Protein AF-A0A2N3WUP2-F1 (afdb_monomer_lite)

pLDDT: mean 81.57, std 16.86, range [38.53, 95.94]

Sequence (162 aa):
MLSSTFTLPSAGPVIHMHEIPPTAAMRRWTVSVDGGLALFRCAPWLEDHTADRVLPRLWPGRGFGVSDTDAPGLAAAVAETMKAPAYWTASHRVGRRWQDQPWAPPRLDPDDRFLYLAGPCGKPDDTAGYRPAYHLPIALPDLRGLPIRLTAHLRAATPDRV

Structure (mmCIF, N/CA/C/O backbone):
data_AF-A0A2N3WUP2-F1
#
_entry.id   AF-A0A2N3WUP2-F1
#
loop_
_atom_site.group_PDB
_atom_site.id
_atom_site.type_symbol
_atom_site.label_atom_id
_atom_site.label_alt_id
_atom_site.label_comp_id
_atom_site.label_asym_id
_atom_site.label_entity_id
_atom_site.label_seq_id
_atom_site.pdbx_PDB_ins_code
_atom_site.Cartn_x
_atom_site.Cartn_y
_atom_site.Cartn_z
_atom_site.occupancy
_atom_site.B_iso_or_equiv
_atom_site.auth_seq_id
_atom_site.auth_comp_id
_atom_site.auth_asym_id
_atom_site.auth_atom_id
_atom_site.pdbx_PDB_model_num
ATOM 1 N N . MET A 1 1 ? -48.353 34.698 18.331 1.00 43.09 1 MET A N 1
ATOM 2 C CA . MET A 1 1 ? -47.444 33.644 18.828 1.00 43.09 1 MET A CA 1
ATOM 3 C C . MET A 1 1 ? -47.674 32.395 17.992 1.00 43.09 1 MET A C 1
ATOM 5 O O . MET A 1 1 ? -48.705 31.764 18.161 1.00 43.09 1 MET A O 1
ATOM 9 N N . LEU A 1 2 ? -46.779 32.084 17.054 1.00 38.91 2 LEU A N 1
ATOM 10 C CA . LEU A 1 2 ? -46.777 30.814 16.321 1.00 38.91 2 LEU A CA 1
ATOM 11 C C . LEU A 1 2 ? -45.332 30.310 16.303 1.00 38.91 2 LEU A C 1
ATOM 13 O O . LEU A 1 2 ? -44.503 30.810 15.549 1.00 38.91 2 LEU A O 1
ATOM 17 N N . SER A 1 3 ? -45.034 29.369 17.198 1.00 41.56 3 SER A N 1
ATOM 18 C CA . SER A 1 3 ? -43.786 28.608 17.193 1.00 41.56 3 SER A CA 1
ATOM 19 C C . SER A 1 3 ? -43.843 27.609 16.044 1.00 41.56 3 SER A C 1
ATOM 21 O O . SER A 1 3 ? -44.686 26.717 16.054 1.00 41.56 3 SER A O 1
ATOM 23 N N . SER A 1 4 ? -42.958 27.751 15.060 1.00 43.44 4 SER A N 1
ATOM 24 C CA . SER A 1 4 ? -42.679 26.684 14.097 1.00 43.44 4 SER A CA 1
ATOM 25 C C . SER A 1 4 ? -41.344 26.050 14.453 1.00 43.44 4 SER A C 1
ATOM 27 O O . SER A 1 4 ? -40.297 26.694 14.423 1.00 43.44 4 SER A O 1
ATOM 29 N N . THR A 1 5 ? -41.422 24.787 14.852 1.00 50.81 5 THR A N 1
ATOM 30 C CA . THR A 1 5 ? -40.306 23.905 15.177 1.00 50.81 5 THR A CA 1
ATOM 31 C C . THR A 1 5 ? -39.442 23.700 13.934 1.00 50.81 5 THR A C 1
ATOM 33 O O . THR A 1 5 ? -39.898 23.143 12.938 1.00 50.81 5 THR A O 1
ATOM 36 N N . PHE A 1 6 ? -38.195 24.164 13.984 1.00 38.53 6 PHE A N 1
ATOM 37 C CA . PHE A 1 6 ? -37.204 23.937 12.937 1.00 38.53 6 PHE A CA 1
ATOM 38 C C . PHE A 1 6 ? -36.623 22.528 13.105 1.00 38.53 6 PHE A C 1
ATOM 40 O O . PHE A 1 6 ? -35.832 22.272 14.013 1.00 38.53 6 PHE A O 1
ATOM 47 N N . THR A 1 7 ? -37.045 21.590 12.259 1.00 47.28 7 THR A N 1
ATOM 48 C CA . THR A 1 7 ? -36.412 20.272 12.155 1.00 47.28 7 THR A CA 1
ATOM 49 C C . THR A 1 7 ? -35.035 20.447 11.518 1.00 47.28 7 THR A C 1
ATOM 51 O O . THR A 1 7 ? -34.929 20.762 10.334 1.00 47.28 7 THR A O 1
ATOM 54 N N . LEU A 1 8 ? -33.975 20.252 12.305 1.00 49.09 8 LEU A N 1
ATOM 55 C CA . LEU A 1 8 ? -32.607 20.177 11.793 1.00 49.09 8 LEU A CA 1
ATOM 56 C C . LEU A 1 8 ? -32.490 18.983 10.829 1.00 49.09 8 LEU A C 1
ATOM 58 O O . LEU A 1 8 ? -32.884 17.874 11.205 1.0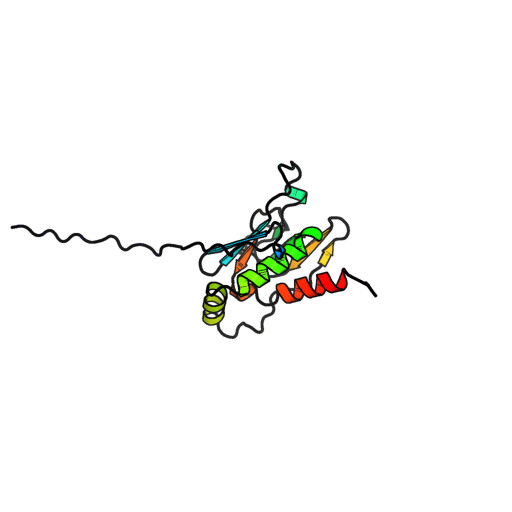0 49.09 8 LEU A O 1
ATOM 62 N N . PRO A 1 9 ? -31.933 19.156 9.617 1.00 44.91 9 PRO A N 1
ATOM 63 C CA . PRO A 1 9 ? -31.561 18.015 8.799 1.00 44.91 9 PRO A CA 1
ATOM 64 C C . PRO A 1 9 ? -30.489 17.219 9.548 1.00 44.91 9 PRO A C 1
ATOM 66 O O . PRO A 1 9 ? -29.490 17.774 10.009 1.00 44.91 9 PRO A O 1
ATOM 69 N N . SER A 1 10 ? -30.725 15.915 9.693 1.00 45.34 10 SER A N 1
ATOM 70 C CA . SER A 1 10 ? -29.737 14.957 10.181 1.00 45.34 10 SER A CA 1
ATOM 71 C C . SER A 1 10 ? -28.455 15.147 9.372 1.00 45.34 10 SER A C 1
ATOM 73 O O . SER A 1 10 ? -28.438 14.907 8.164 1.00 45.34 10 SER A O 1
ATOM 75 N N . ALA A 1 11 ? -27.404 15.644 10.026 1.00 48.56 11 ALA A N 1
ATOM 76 C CA . ALA A 1 11 ? -26.074 15.653 9.454 1.00 48.56 11 ALA A CA 1
ATOM 77 C C . ALA A 1 11 ? -25.732 14.196 9.131 1.00 48.56 11 ALA A C 1
ATOM 79 O O . ALA A 1 11 ? -25.550 13.379 10.036 1.00 48.56 11 ALA A O 1
ATOM 80 N N . GLY A 1 12 ? -25.701 13.862 7.838 1.00 41.44 12 GLY A N 1
ATOM 81 C CA . GLY A 1 12 ? -25.093 12.618 7.385 1.00 41.44 12 GLY A CA 1
ATOM 82 C C . GLY A 1 12 ? -23.686 12.510 7.983 1.00 41.44 12 GLY A C 1
ATOM 83 O O . GLY A 1 12 ? -23.082 13.541 8.297 1.00 41.44 12 GLY A O 1
ATOM 84 N N . PRO A 1 13 ? -23.164 11.293 8.201 1.00 46.78 13 PRO A N 1
ATOM 85 C CA . PRO A 1 13 ? -21.852 11.129 8.805 1.00 46.78 13 PRO A CA 1
ATOM 86 C C . PRO A 1 13 ? -20.844 11.942 7.996 1.00 46.78 13 PRO A C 1
ATOM 88 O O . PRO A 1 13 ? -20.669 11.711 6.800 1.00 46.78 13 PRO A O 1
ATOM 91 N N . VAL A 1 14 ? -20.223 12.930 8.643 1.00 47.69 14 VAL A N 1
ATOM 92 C CA . VAL A 1 14 ? -19.107 13.664 8.060 1.00 47.69 14 VAL A CA 1
ATOM 93 C C . 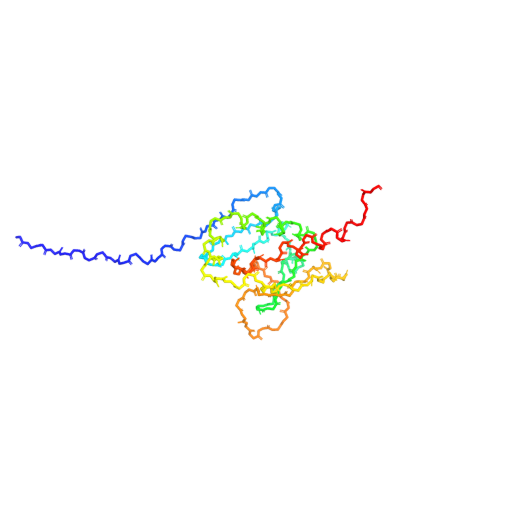VAL A 1 14 ? -18.019 12.622 7.855 1.00 47.69 14 VAL A C 1
ATOM 95 O O . VAL A 1 14 ? -17.426 12.125 8.815 1.00 47.69 14 VAL A O 1
ATOM 98 N N . ILE A 1 15 ? -17.829 12.211 6.605 1.00 52.19 15 ILE A N 1
ATOM 99 C CA . ILE A 1 15 ? -16.754 11.309 6.224 1.00 52.19 15 ILE A CA 1
ATOM 100 C C . ILE A 1 15 ? -15.469 12.121 6.366 1.00 52.19 15 ILE A C 1
ATOM 102 O O . ILE A 1 15 ? -15.055 12.842 5.462 1.00 52.19 15 ILE A O 1
ATOM 106 N N . HIS A 1 16 ? -14.880 12.086 7.559 1.00 64.56 16 HIS A N 1
ATOM 107 C CA . HIS A 1 16 ? -13.587 12.697 7.806 1.00 64.56 16 HIS A CA 1
ATOM 108 C C . HIS A 1 16 ? -12.525 11.813 7.160 1.00 64.56 16 HIS A C 1
ATOM 110 O O . HIS A 1 16 ? -11.995 10.899 7.790 1.00 64.56 16 HIS A O 1
ATOM 116 N N . MET A 1 17 ? -12.236 12.087 5.888 1.00 80.56 17 MET A N 1
ATOM 117 C CA . MET A 1 17 ? -11.013 11.614 5.261 1.00 80.56 17 MET A CA 1
ATOM 118 C C . MET A 1 17 ? -9.838 12.138 6.093 1.00 80.56 17 MET A C 1
ATOM 120 O O . MET A 1 17 ? -9.654 13.346 6.241 1.00 80.56 17 MET A O 1
ATOM 124 N N . HIS A 1 18 ? -9.086 11.222 6.692 1.00 87.50 18 HIS A N 1
ATOM 125 C CA . HIS A 1 18 ? -7.966 11.533 7.564 1.00 87.50 18 HIS A CA 1
ATOM 126 C C . HIS A 1 18 ? -6.659 11.281 6.823 1.00 87.50 18 HIS A C 1
ATOM 128 O O . HIS A 1 18 ? -6.379 10.155 6.419 1.00 87.50 18 HIS A O 1
ATOM 134 N N . GLU A 1 19 ? -5.846 12.314 6.650 1.00 92.94 19 GLU A N 1
ATOM 135 C CA . GLU A 1 19 ? -4.517 12.155 6.067 1.00 92.94 19 GLU A CA 1
ATOM 136 C C . GLU A 1 19 ? -3.518 11.674 7.121 1.00 92.94 19 GLU A C 1
ATOM 138 O O . GLU A 1 19 ? -3.442 12.220 8.224 1.00 92.94 19 GLU A O 1
ATOM 143 N N . ILE A 1 20 ? -2.730 10.658 6.768 1.00 93.81 20 ILE A N 1
ATOM 144 C CA . ILE A 1 20 ? -1.576 10.249 7.567 1.00 93.81 20 ILE A CA 1
ATOM 145 C C . ILE A 1 20 ? -0.466 11.279 7.333 1.00 93.81 20 ILE A C 1
ATOM 147 O O . ILE A 1 20 ? -0.090 11.494 6.176 1.00 93.81 20 ILE A O 1
ATOM 151 N N . PRO A 1 21 ? 0.089 11.898 8.393 1.00 93.25 21 PRO A N 1
ATOM 152 C CA . PRO A 1 21 ? 1.163 12.872 8.248 1.00 93.25 21 PRO A CA 1
ATOM 153 C C . PRO A 1 21 ? 2.345 12.289 7.457 1.00 93.25 21 PRO A C 1
ATOM 155 O O . PRO A 1 21 ? 2.836 11.211 7.809 1.00 93.25 21 PRO A O 1
ATOM 158 N N . PRO A 1 22 ? 2.820 12.971 6.399 1.00 91.31 22 PRO A N 1
ATOM 159 C CA . PRO A 1 22 ? 3.923 12.468 5.598 1.00 91.31 22 PRO A CA 1
ATOM 160 C C . PRO A 1 22 ? 5.215 12.456 6.417 1.00 91.31 22 PRO A C 1
ATOM 162 O O . PRO A 1 22 ? 5.538 13.405 7.131 1.00 91.31 22 PRO A O 1
ATOM 165 N N . THR A 1 23 ? 5.994 11.389 6.268 1.00 93.75 23 THR A N 1
ATOM 166 C CA . THR A 1 23 ? 7.347 11.283 6.823 1.00 93.75 23 THR A CA 1
ATOM 167 C C . THR A 1 23 ? 8.364 11.166 5.696 1.00 93.75 23 THR A C 1
ATOM 169 O O . THR A 1 23 ? 8.051 10.681 4.609 1.00 93.75 23 THR A O 1
ATOM 172 N N . ALA A 1 24 ? 9.618 11.547 5.954 1.00 91.69 24 ALA A N 1
ATOM 173 C CA . ALA A 1 24 ? 10.689 11.418 4.962 1.00 91.69 24 ALA A CA 1
ATOM 174 C C . ALA A 1 24 ? 10.853 9.969 4.450 1.00 91.69 24 ALA A C 1
ATOM 176 O O . ALA A 1 24 ? 11.176 9.750 3.283 1.00 91.69 24 ALA A O 1
ATOM 177 N N . ALA A 1 25 ? 10.573 8.973 5.299 1.00 93.38 25 ALA A N 1
ATOM 178 C CA . ALA A 1 25 ? 10.647 7.559 4.940 1.00 93.38 25 ALA A CA 1
ATOM 179 C C . ALA A 1 25 ? 9.573 7.135 3.921 1.00 93.38 25 ALA A C 1
ATOM 181 O O . ALA A 1 25 ? 9.825 6.237 3.121 1.00 93.38 25 ALA A O 1
ATOM 182 N N . MET A 1 26 ? 8.410 7.798 3.907 1.00 92.75 26 MET A N 1
ATOM 183 C CA . MET A 1 26 ? 7.325 7.538 2.949 1.00 92.75 26 MET A CA 1
ATOM 184 C C . MET A 1 26 ? 7.675 7.996 1.529 1.00 92.75 26 MET A C 1
ATOM 186 O O . MET A 1 26 ? 7.069 7.534 0.561 1.00 92.75 26 MET A O 1
ATOM 190 N N . ARG A 1 27 ? 8.696 8.850 1.377 1.00 91.25 27 ARG A N 1
ATOM 191 C CA . ARG A 1 27 ? 9.151 9.386 0.088 1.00 91.25 27 ARG A CA 1
ATOM 192 C C . ARG A 1 27 ? 7.994 10.057 -0.665 1.00 91.25 27 ARG A C 1
ATOM 194 O O . ARG A 1 27 ? 7.516 11.104 -0.252 1.00 91.25 27 ARG A O 1
ATOM 201 N N . ARG A 1 28 ? 7.556 9.449 -1.769 1.00 88.94 28 ARG A N 1
ATOM 202 C CA . ARG A 1 28 ? 6.499 9.930 -2.674 1.00 88.94 28 ARG A CA 1
ATOM 203 C C . ARG A 1 28 ? 5.109 9.423 -2.313 1.00 88.94 28 ARG A C 1
ATOM 205 O O . ARG A 1 28 ? 4.145 9.761 -3.001 1.00 88.94 28 ARG A O 1
ATOM 212 N N . TRP A 1 29 ? 5.016 8.579 -1.292 1.00 93.25 29 TRP A N 1
ATOM 213 C CA . TRP A 1 29 ? 3.754 8.016 -0.860 1.00 93.25 29 TRP A CA 1
ATOM 214 C C . TRP A 1 29 ? 3.042 8.962 0.092 1.00 93.25 29 TRP A C 1
ATOM 216 O O . TRP A 1 29 ? 3.609 9.416 1.084 1.00 93.25 29 TRP A O 1
ATOM 226 N N . THR A 1 30 ? 1.770 9.196 -0.187 1.00 94.00 30 THR A N 1
ATOM 227 C CA . THR A 1 30 ? 0.827 9.785 0.757 1.00 94.00 30 THR A CA 1
ATOM 228 C C . THR A 1 30 ? -0.292 8.792 1.027 1.00 94.00 30 THR A C 1
ATOM 230 O O . THR A 1 30 ? -0.556 7.893 0.221 1.00 94.00 30 THR A O 1
ATOM 233 N N . VAL A 1 31 ? -0.921 8.916 2.194 1.00 95.56 31 VAL A N 1
ATOM 234 C CA . VAL A 1 31 ? -2.023 8.040 2.588 1.00 95.56 31 VAL A CA 1
ATOM 235 C C . VAL A 1 31 ? -3.160 8.884 3.116 1.00 95.56 31 VAL A C 1
ATOM 237 O O . VAL A 1 31 ? -2.971 9.681 4.035 1.00 95.56 31 VAL A O 1
ATOM 240 N N . SER A 1 32 ? -4.343 8.665 2.562 1.00 94.88 32 SER A N 1
ATOM 241 C CA . SER A 1 32 ? -5.589 9.101 3.172 1.00 94.88 32 SER A CA 1
ATOM 242 C C . SER A 1 32 ? -6.369 7.888 3.659 1.00 94.88 32 SER A C 1
ATOM 244 O O . SER A 1 32 ? -6.345 6.814 3.058 1.00 94.88 32 SER A O 1
ATOM 246 N N . VAL A 1 33 ? -7.031 8.040 4.795 1.00 93.69 33 VAL A N 1
ATOM 247 C CA . VAL A 1 33 ? -7.875 7.022 5.403 1.00 93.69 33 VAL A CA 1
ATOM 248 C C . VAL A 1 33 ? -9.309 7.507 5.326 1.00 93.69 33 VAL A C 1
ATOM 250 O O . VAL A 1 33 ? -9.648 8.552 5.878 1.00 93.69 33 VAL A O 1
ATOM 253 N N . ASP A 1 34 ? -10.144 6.730 4.652 1.00 90.25 34 ASP A N 1
ATOM 254 C CA . ASP A 1 34 ? -11.580 6.941 4.565 1.00 90.25 34 ASP A CA 1
ATOM 255 C C . ASP A 1 34 ? -12.295 5.763 5.236 1.00 90.25 34 ASP A C 1
ATOM 257 O O . ASP A 1 34 ? -12.313 4.632 4.738 1.00 90.25 34 ASP A O 1
ATOM 261 N N . GLY A 1 35 ? -12.837 6.016 6.429 1.00 87.06 35 GLY A N 1
ATOM 262 C CA . GLY A 1 35 ? -13.511 5.005 7.234 1.00 87.06 35 GLY A CA 1
ATOM 263 C C . GLY A 1 35 ? -12.617 3.793 7.518 1.00 87.06 35 GLY A C 1
ATOM 264 O O . GLY A 1 35 ? -11.695 3.856 8.327 1.00 87.06 35 GLY A O 1
ATOM 265 N N . GLY A 1 36 ? -12.939 2.661 6.888 1.00 89.56 36 GLY A N 1
ATOM 266 C CA . GLY A 1 36 ? -12.208 1.396 7.017 1.00 89.56 36 GLY A CA 1
ATOM 267 C C . GLY A 1 36 ? -11.153 1.149 5.935 1.00 89.56 36 GLY A C 1
ATOM 268 O O . GLY A 1 36 ? -10.595 0.053 5.897 1.00 89.56 36 GLY A O 1
ATOM 269 N N . LEU A 1 37 ? -10.908 2.112 5.044 1.00 92.50 37 LEU A N 1
ATOM 270 C CA . LEU A 1 37 ? -10.088 1.962 3.845 1.00 92.50 37 LEU A CA 1
ATOM 271 C C . LEU A 1 37 ? -8.909 2.941 3.871 1.00 92.50 37 LEU A C 1
ATOM 273 O O . LEU A 1 37 ? -9.091 4.130 4.109 1.00 92.50 37 LEU A O 1
ATOM 277 N N . ALA A 1 38 ? -7.705 2.449 3.597 1.00 95.44 38 ALA A N 1
ATOM 278 C CA . ALA A 1 38 ? -6.537 3.278 3.330 1.00 95.44 38 ALA A CA 1
ATOM 279 C C . ALA A 1 38 ? -6.322 3.399 1.818 1.00 95.44 38 ALA A C 1
ATOM 281 O O . ALA A 1 38 ? -6.306 2.400 1.095 1.00 95.44 38 ALA A O 1
ATOM 282 N N . LEU A 1 39 ? -6.148 4.629 1.349 1.00 95.12 39 LEU A N 1
ATOM 283 C CA . LEU A 1 39 ? -5.859 4.983 -0.031 1.00 95.12 39 LEU A CA 1
ATOM 284 C C . LEU A 1 39 ? -4.401 5.425 -0.115 1.00 95.12 39 LEU A C 1
ATOM 286 O O . LEU A 1 39 ? -4.052 6.545 0.260 1.00 95.12 39 LEU A O 1
ATOM 290 N N . PHE A 1 40 ? -3.542 4.537 -0.609 1.00 95.12 40 PHE A N 1
ATOM 291 C CA . PHE A 1 40 ? -2.135 4.855 -0.834 1.00 95.12 40 PHE A CA 1
ATOM 292 C C . PHE A 1 40 ? -1.974 5.487 -2.208 1.00 95.12 40 PHE A C 1
ATOM 294 O O . PHE A 1 40 ? -2.358 4.893 -3.217 1.00 95.12 40 PHE A O 1
ATOM 301 N N . ARG A 1 41 ? -1.378 6.674 -2.253 1.00 92.62 41 ARG A N 1
ATOM 302 C CA . ARG A 1 41 ? -1.107 7.414 -3.482 1.00 92.62 41 ARG A CA 1
ATOM 303 C C . ARG A 1 41 ? 0.393 7.557 -3.664 1.00 92.62 41 ARG A C 1
ATOM 305 O O . ARG A 1 41 ? 1.074 8.007 -2.749 1.00 92.62 41 ARG A O 1
ATOM 312 N N . CYS A 1 42 ? 0.899 7.221 -4.845 1.00 88.19 42 CYS A N 1
ATOM 313 C CA . CYS A 1 42 ? 2.292 7.464 -5.210 1.00 88.19 42 CYS A CA 1
ATOM 314 C C . CYS A 1 42 ? 2.351 8.667 -6.157 1.00 88.19 42 CYS A C 1
ATOM 316 O O . CYS A 1 42 ? 1.886 8.583 -7.293 1.00 88.19 42 CYS A O 1
ATOM 318 N N . ALA A 1 43 ? 2.886 9.800 -5.696 1.00 80.81 43 ALA A N 1
ATOM 319 C CA . ALA A 1 43 ? 3.010 10.999 -6.529 1.00 80.81 43 ALA A CA 1
ATOM 320 C C . ALA A 1 43 ? 3.997 10.748 -7.685 1.00 80.81 43 ALA A C 1
ATOM 322 O O . ALA A 1 43 ? 5.070 10.221 -7.413 1.00 80.81 43 ALA A O 1
ATOM 323 N N . PRO A 1 44 ? 3.714 11.092 -8.955 1.00 69.75 44 PRO A N 1
ATOM 324 C CA . PRO A 1 44 ? 4.664 10.900 -10.061 1.00 69.75 44 PRO A CA 1
ATOM 325 C C . PRO A 1 44 ? 5.966 11.704 -9.848 1.00 69.75 44 PRO A C 1
ATOM 327 O O . PRO A 1 44 ? 5.946 12.767 -9.229 1.00 69.75 44 PRO A O 1
ATOM 330 N N . TRP A 1 45 ? 7.109 11.191 -10.323 1.00 57.75 45 TRP A N 1
ATOM 331 C CA . TRP A 1 45 ? 8.365 11.955 -10.374 1.00 57.75 45 TRP A CA 1
ATOM 332 C C . TRP A 1 45 ? 8.269 12.945 -11.546 1.00 57.75 45 TRP A C 1
ATOM 334 O O . TRP A 1 45 ? 8.687 12.616 -12.646 1.00 57.75 45 TRP A O 1
ATOM 344 N N . LEU A 1 46 ? 7.709 14.137 -11.310 1.00 52.69 46 LEU A N 1
ATOM 345 C CA . LEU A 1 46 ? 7.535 15.197 -12.321 1.00 52.69 46 LEU A CA 1
ATOM 346 C C . LEU A 1 46 ? 6.599 14.792 -13.486 1.00 52.69 46 LEU A C 1
ATOM 348 O O . LEU A 1 46 ? 6.185 13.641 -13.585 1.00 52.69 46 LEU A O 1
ATOM 352 N N . GLU A 1 47 ? 6.179 15.760 -14.305 1.00 50.66 47 GLU A N 1
ATOM 353 C CA . GLU A 1 47 ? 5.267 15.602 -15.452 1.00 50.66 47 GLU A CA 1
ATOM 354 C C . GLU A 1 47 ? 5.869 14.702 -16.544 1.00 50.66 47 GLU A C 1
ATOM 356 O O . GLU A 1 47 ? 6.279 15.155 -17.607 1.00 50.66 47 GLU A O 1
ATOM 361 N N . ASP A 1 48 ? 5.957 13.406 -16.273 1.00 52.00 48 ASP A N 1
ATOM 362 C CA . ASP A 1 48 ? 6.506 12.431 -17.195 1.00 52.00 48 ASP A CA 1
ATOM 363 C C . ASP A 1 48 ? 5.359 11.766 -17.962 1.00 52.00 48 ASP A C 1
ATOM 365 O O . ASP A 1 48 ? 4.460 11.134 -17.395 1.00 52.00 48 ASP A O 1
ATOM 369 N N . HIS A 1 49 ? 5.388 11.902 -19.286 1.00 51.06 49 HIS A N 1
ATOM 370 C CA . HIS A 1 49 ? 4.435 11.296 -20.221 1.00 51.06 49 HIS A CA 1
ATOM 371 C C . HIS A 1 49 ? 4.505 9.754 -20.206 1.00 51.06 49 HIS A C 1
ATOM 373 O O . HIS A 1 49 ? 3.761 9.085 -20.919 1.00 51.06 49 HIS A O 1
ATOM 379 N N . THR A 1 50 ? 5.388 9.182 -19.379 1.00 57.44 50 THR A N 1
ATOM 380 C CA . THR A 1 50 ? 5.519 7.755 -19.088 1.00 57.44 50 THR A CA 1
ATOM 381 C C . THR A 1 50 ? 4.832 7.317 -17.790 1.00 57.44 50 THR A C 1
ATOM 383 O O . THR A 1 50 ? 5.198 6.281 -17.241 1.00 57.44 50 THR A O 1
ATOM 386 N N . ALA A 1 51 ? 3.825 8.051 -17.297 1.00 59.38 51 ALA A N 1
ATOM 387 C CA . ALA A 1 51 ? 3.093 7.734 -16.062 1.00 59.38 51 ALA A CA 1
ATOM 388 C C . ALA A 1 51 ? 2.735 6.238 -15.901 1.00 59.38 51 ALA A C 1
ATOM 390 O O . ALA A 1 51 ? 2.893 5.694 -14.812 1.00 59.38 51 ALA A O 1
ATOM 391 N N . ASP A 1 52 ? 2.380 5.529 -16.977 1.00 62.94 52 ASP A N 1
ATOM 392 C CA . ASP A 1 52 ? 2.103 4.080 -16.962 1.00 62.94 52 ASP A CA 1
ATOM 393 C C . ASP A 1 52 ? 3.286 3.197 -16.508 1.00 62.94 52 ASP A C 1
ATOM 395 O O . ASP A 1 52 ? 3.085 2.087 -16.012 1.00 62.94 52 ASP A O 1
ATOM 399 N N . ARG A 1 53 ? 4.527 3.674 -16.661 1.00 65.38 53 ARG A N 1
ATOM 400 C CA . ARG A 1 53 ? 5.756 2.999 -16.208 1.00 65.38 53 ARG A CA 1
ATOM 401 C C . ARG A 1 53 ? 6.057 3.233 -14.732 1.00 65.38 53 ARG A C 1
ATOM 403 O O . ARG A 1 53 ? 6.810 2.461 -14.151 1.00 65.38 53 ARG A O 1
ATOM 410 N N . VAL A 1 54 ? 5.507 4.293 -14.143 1.00 73.50 54 VAL A N 1
ATOM 411 C CA . VAL A 1 54 ? 5.862 4.756 -12.791 1.00 73.50 54 VAL A CA 1
ATOM 412 C C . VAL A 1 54 ? 4.712 4.561 -11.807 1.00 73.50 54 VAL A C 1
ATOM 414 O O . VAL A 1 54 ? 4.938 4.386 -10.610 1.00 73.50 54 VAL A O 1
ATOM 417 N N . LEU A 1 55 ? 3.471 4.591 -12.291 1.00 87.06 55 LEU A N 1
ATOM 418 C CA . LEU A 1 55 ? 2.299 4.374 -11.462 1.00 87.06 55 LEU A CA 1
ATOM 419 C C . LEU A 1 55 ? 2.272 2.937 -10.934 1.00 87.06 55 LEU A C 1
ATOM 421 O O . LEU A 1 55 ? 2.614 1.993 -11.656 1.00 87.06 55 LEU A O 1
ATOM 425 N N . PRO A 1 56 ? 1.825 2.747 -9.682 1.00 90.62 56 PRO A N 1
ATOM 426 C CA . PRO A 1 56 ? 1.563 1.414 -9.189 1.00 90.62 56 PRO A CA 1
ATOM 427 C C . PRO A 1 56 ? 0.475 0.766 -10.043 1.00 90.62 56 PRO A C 1
ATOM 429 O O . PRO A 1 56 ? -0.371 1.437 -10.635 1.00 90.62 56 PRO A O 1
ATOM 432 N N . ARG A 1 57 ? 0.498 -0.559 -10.121 1.00 92.69 57 ARG A N 1
ATOM 433 C CA . ARG A 1 57 ? -0.471 -1.331 -10.886 1.00 92.69 57 ARG A CA 1
ATOM 434 C C . ARG A 1 57 ? -1.452 -1.999 -9.945 1.00 92.69 57 ARG A C 1
ATOM 436 O O . ARG A 1 57 ? -1.047 -2.538 -8.925 1.00 92.69 57 ARG A O 1
ATOM 443 N N . LEU A 1 58 ? -2.724 -2.028 -10.297 1.00 93.75 58 LEU A N 1
ATOM 444 C CA . LEU A 1 58 ? -3.768 -2.669 -9.510 1.00 93.75 58 LEU A CA 1
ATOM 445 C C . LEU A 1 58 ? -4.411 -3.787 -10.324 1.00 93.75 58 LEU A C 1
ATOM 447 O O . LEU A 1 58 ? -4.701 -3.604 -11.504 1.00 93.75 58 LEU A O 1
ATOM 451 N N . TRP A 1 59 ? -4.640 -4.929 -9.680 1.00 94.12 59 TRP A N 1
ATOM 452 C CA . TRP A 1 59 ? -5.618 -5.913 -10.122 1.00 94.12 59 TRP A CA 1
ATOM 453 C C . TRP A 1 59 ? -6.687 -6.027 -9.026 1.00 94.12 59 TRP A C 1
ATOM 455 O O . TRP A 1 59 ? -6.422 -6.632 -7.978 1.00 94.12 59 TRP A O 1
ATOM 465 N N . PRO A 1 60 ? -7.872 -5.423 -9.230 1.00 91.31 60 PRO A N 1
ATOM 466 C CA . PRO A 1 60 ? -8.894 -5.321 -8.195 1.00 91.31 60 PRO A CA 1
ATOM 467 C C . PRO A 1 60 ? -9.266 -6.681 -7.585 1.00 91.31 60 PRO A C 1
ATOM 469 O O . PRO A 1 60 ? -9.548 -7.657 -8.277 1.00 91.31 60 PRO A O 1
ATOM 472 N N . GLY A 1 61 ? -9.206 -6.767 -6.257 1.00 89.25 61 GLY A N 1
ATOM 473 C CA . GLY A 1 61 ? -9.449 -7.980 -5.475 1.00 89.25 61 GLY A CA 1
ATOM 474 C C . GLY A 1 61 ? -8.361 -9.059 -5.555 1.00 89.25 61 GLY A C 1
ATOM 475 O O . GLY A 1 61 ? -8.512 -10.103 -4.922 1.00 89.25 61 GLY A O 1
ATOM 476 N N . ARG A 1 62 ? -7.283 -8.854 -6.322 1.00 91.44 62 ARG A N 1
ATOM 477 C CA . ARG A 1 62 ? -6.238 -9.868 -6.559 1.00 91.44 62 ARG A CA 1
ATOM 478 C C . ARG A 1 62 ? -4.857 -9.442 -6.094 1.00 91.44 62 ARG A C 1
ATOM 480 O O . ARG A 1 62 ? -4.075 -10.306 -5.698 1.00 91.44 62 ARG A O 1
ATOM 487 N N . GLY A 1 63 ? -4.547 -8.151 -6.140 1.00 93.75 63 GLY A N 1
ATOM 488 C CA . GLY A 1 63 ? -3.263 -7.643 -5.680 1.00 93.75 63 GLY A CA 1
ATOM 489 C C . GLY A 1 63 ? -2.857 -6.348 -6.354 1.00 93.75 63 GLY A C 1
ATOM 490 O O . GLY A 1 63 ? -3.636 -5.711 -7.060 1.00 93.75 63 GLY A O 1
ATOM 491 N N . PHE A 1 64 ? -1.601 -5.973 -6.160 1.00 94.94 64 PHE A N 1
ATOM 492 C CA . PHE A 1 64 ? -1.024 -4.793 -6.787 1.00 94.94 64 PHE A CA 1
ATOM 493 C C . PHE A 1 64 ? 0.453 -5.005 -7.131 1.00 94.94 64 PHE A C 1
ATOM 495 O O . PHE A 1 64 ? 1.110 -5.901 -6.603 1.00 94.94 64 PHE A O 1
ATOM 502 N N . GLY A 1 65 ? 0.968 -4.176 -8.033 1.00 94.12 65 GLY A N 1
ATOM 503 C CA . GLY A 1 65 ? 2.375 -4.069 -8.382 1.00 94.12 65 GLY A CA 1
ATOM 504 C C . GLY A 1 65 ? 2.902 -2.685 -8.026 1.00 94.12 65 GLY A C 1
ATOM 505 O O . GLY A 1 65 ? 2.233 -1.686 -8.276 1.00 94.12 65 GLY A O 1
ATOM 506 N N . VAL A 1 66 ? 4.104 -2.607 -7.472 1.00 93.12 66 VAL A N 1
ATOM 507 C CA . VAL A 1 66 ? 4.816 -1.339 -7.258 1.00 93.12 66 VAL A CA 1
ATOM 508 C C . VAL A 1 66 ? 6.206 -1.414 -7.849 1.00 93.12 66 VAL A C 1
ATOM 510 O O . VAL A 1 66 ? 6.801 -2.485 -7.849 1.00 93.12 66 VAL A O 1
ATOM 513 N N . SER A 1 67 ? 6.742 -0.292 -8.322 1.00 90.56 67 SER A N 1
ATOM 514 C CA . SER A 1 67 ? 8.156 -0.232 -8.690 1.00 90.56 67 SER A CA 1
ATOM 515 C C . SER A 1 67 ? 9.022 -0.633 -7.492 1.00 90.56 67 SER A C 1
ATOM 517 O O . SER A 1 67 ? 8.780 -0.185 -6.366 1.00 90.56 67 SER A O 1
ATOM 519 N N . ASP A 1 68 ? 10.056 -1.434 -7.739 1.00 89.25 68 ASP A N 1
ATOM 520 C CA . ASP A 1 68 ? 11.067 -1.820 -6.749 1.00 89.25 68 ASP A CA 1
ATOM 521 C C . ASP A 1 68 ? 11.665 -0.593 -6.025 1.00 89.25 68 ASP A C 1
ATOM 523 O O . ASP A 1 68 ? 11.846 -0.581 -4.808 1.00 89.25 68 ASP A O 1
ATOM 527 N N . THR A 1 69 ? 11.845 0.521 -6.745 1.00 88.62 69 THR A N 1
ATOM 528 C CA . THR A 1 69 ? 12.363 1.782 -6.184 1.00 88.62 69 THR A CA 1
ATOM 529 C C . THR A 1 69 ? 11.411 2.468 -5.197 1.00 88.62 69 THR A C 1
ATOM 531 O O . THR A 1 69 ? 11.862 3.210 -4.314 1.00 88.62 69 THR A O 1
ATOM 534 N N . ASP A 1 70 ? 10.107 2.214 -5.322 1.00 90.50 70 ASP A N 1
ATOM 535 C CA . ASP A 1 70 ? 9.045 2.813 -4.512 1.00 90.50 70 ASP A CA 1
ATOM 536 C C . ASP A 1 70 ? 8.566 1.888 -3.382 1.00 90.50 70 ASP A C 1
ATOM 538 O O . ASP A 1 70 ? 7.922 2.360 -2.438 1.00 90.50 70 ASP A O 1
ATOM 542 N N . ALA A 1 71 ? 8.927 0.600 -3.421 1.00 92.00 71 ALA A N 1
ATOM 543 C CA . ALA A 1 71 ? 8.582 -0.386 -2.399 1.00 92.00 71 ALA A CA 1
ATOM 544 C C . ALA A 1 71 ? 9.035 0.001 -0.969 1.00 92.00 71 ALA A C 1
ATOM 546 O O . ALA A 1 71 ? 8.234 -0.171 -0.043 1.00 92.00 71 ALA A O 1
ATOM 547 N N . PRO A 1 72 ? 10.234 0.588 -0.738 1.00 93.25 72 PRO A N 1
ATOM 548 C CA . PRO A 1 72 ? 10.614 1.083 0.589 1.00 93.25 72 PRO A CA 1
ATOM 549 C C . PRO A 1 72 ? 9.681 2.177 1.120 1.00 93.25 72 PRO A C 1
ATOM 551 O O . PRO A 1 72 ? 9.326 2.171 2.298 1.00 93.25 72 PRO A O 1
ATOM 554 N N . GLY A 1 73 ? 9.262 3.100 0.247 1.00 93.38 73 GLY A N 1
ATOM 555 C CA . GLY A 1 73 ? 8.354 4.187 0.613 1.00 93.38 73 GLY A CA 1
ATOM 556 C C . GLY A 1 73 ? 6.956 3.673 0.952 1.00 93.38 73 GLY A C 1
ATOM 557 O O . GLY A 1 73 ? 6.368 4.105 1.943 1.00 93.38 73 GLY A O 1
ATOM 558 N N . LEU A 1 74 ? 6.465 2.681 0.199 1.00 94.94 74 LEU A N 1
ATOM 559 C CA . LEU A 1 74 ? 5.196 2.020 0.500 1.00 94.94 74 LEU A CA 1
ATOM 560 C C . LEU A 1 74 ? 5.253 1.309 1.857 1.00 94.94 74 LEU A C 1
ATOM 562 O O . LEU A 1 74 ? 4.331 1.446 2.658 1.00 94.94 74 LEU A O 1
ATOM 566 N N . ALA A 1 75 ? 6.335 0.578 2.144 1.00 94.88 75 ALA A N 1
ATOM 567 C CA . ALA A 1 75 ? 6.498 -0.109 3.424 1.00 94.88 75 ALA A CA 1
ATOM 568 C C . ALA A 1 75 ? 6.442 0.872 4.608 1.00 94.88 75 ALA A C 1
ATOM 570 O O . ALA A 1 75 ? 5.767 0.599 5.603 1.00 94.88 75 ALA A O 1
ATOM 571 N N . ALA A 1 76 ? 7.089 2.035 4.478 1.00 95.00 76 ALA A N 1
ATOM 572 C CA . ALA A 1 76 ? 7.020 3.100 5.472 1.00 95.00 76 ALA A CA 1
ATOM 573 C C . ALA A 1 76 ? 5.604 3.687 5.595 1.00 95.00 76 ALA A C 1
ATOM 575 O O . ALA A 1 76 ? 5.100 3.826 6.705 1.00 95.00 76 ALA A O 1
ATOM 576 N N . ALA A 1 77 ? 4.924 3.963 4.480 1.00 95.94 77 ALA A N 1
ATOM 577 C CA . ALA A 1 77 ? 3.554 4.476 4.486 1.00 95.94 77 ALA A CA 1
ATOM 578 C C . ALA A 1 77 ? 2.571 3.517 5.173 1.00 95.94 77 ALA A C 1
ATOM 580 O O . ALA A 1 77 ? 1.735 3.947 5.970 1.00 95.94 77 ALA A O 1
ATOM 581 N N . VAL A 1 78 ? 2.697 2.211 4.926 1.00 95.75 78 VAL A N 1
ATOM 582 C CA . VAL A 1 78 ? 1.900 1.185 5.614 1.00 95.75 78 VAL A CA 1
ATOM 583 C C . VAL A 1 78 ? 2.205 1.191 7.114 1.00 95.75 78 VAL A C 1
ATOM 585 O O . VAL A 1 78 ? 1.278 1.176 7.923 1.00 95.75 78 VAL A O 1
ATOM 588 N N . ALA A 1 79 ? 3.482 1.276 7.499 1.00 95.00 79 ALA A N 1
ATOM 589 C CA . ALA A 1 79 ? 3.881 1.332 8.902 1.00 95.00 79 ALA A CA 1
ATOM 590 C C . ALA A 1 79 ? 3.333 2.574 9.627 1.00 95.00 79 ALA A C 1
ATOM 592 O O . ALA A 1 79 ? 2.832 2.439 10.740 1.00 95.00 79 ALA A O 1
ATOM 593 N N . GLU A 1 80 ? 3.373 3.758 9.007 1.00 95.69 80 GLU A N 1
ATOM 594 C CA . GLU A 1 80 ? 2.775 4.976 9.573 1.00 95.69 80 GLU A CA 1
ATOM 595 C C . GLU A 1 80 ? 1.250 4.858 9.690 1.00 95.69 80 GLU A C 1
ATOM 597 O O . GLU A 1 80 ? 0.678 5.186 10.728 1.00 95.69 80 GLU A O 1
ATOM 602 N N . THR A 1 81 ? 0.587 4.290 8.679 1.00 95.50 81 THR A N 1
ATOM 603 C CA . THR A 1 81 ? -0.868 4.060 8.703 1.00 95.50 81 THR A CA 1
ATOM 604 C C . THR A 1 81 ? -1.278 3.157 9.867 1.00 95.50 81 THR A C 1
ATOM 606 O O . THR A 1 81 ? -2.272 3.415 10.545 1.00 95.50 81 THR A O 1
ATOM 609 N N . MET A 1 82 ? -0.486 2.121 10.160 1.00 94.06 82 MET A N 1
ATOM 610 C CA . MET A 1 82 ? -0.739 1.197 11.270 1.00 94.06 82 MET A CA 1
ATOM 611 C C . MET A 1 82 ? -0.552 1.823 12.664 1.00 94.06 82 MET A C 1
ATOM 613 O O . MET A 1 82 ? -0.979 1.232 13.658 1.00 94.06 82 MET A O 1
ATOM 617 N N . LYS A 1 83 ? 0.052 3.015 12.770 1.00 93.44 83 LYS A N 1
ATOM 618 C CA . LYS A 1 83 ? 0.119 3.778 14.030 1.00 93.44 83 LYS A CA 1
ATOM 619 C C . LYS A 1 83 ? -1.155 4.584 14.290 1.00 93.44 83 LYS A C 1
ATOM 621 O O . LYS A 1 83 ? -1.405 4.965 15.431 1.00 93.44 83 LYS A O 1
ATOM 626 N N . ALA A 1 84 ? -1.961 4.844 13.260 1.00 92.31 84 ALA A N 1
ATOM 627 C CA . ALA A 1 84 ? -3.139 5.689 13.380 1.00 92.31 84 ALA A CA 1
ATOM 628 C C . ALA A 1 84 ? -4.265 5.009 14.191 1.00 92.31 84 ALA A C 1
ATOM 630 O O . ALA A 1 84 ? -4.514 3.809 14.027 1.00 92.31 84 ALA A O 1
ATOM 631 N N . PRO A 1 85 ? -5.033 5.762 15.004 1.00 91.00 85 PRO A N 1
ATOM 632 C CA . PRO A 1 85 ? -6.174 5.218 15.749 1.00 91.00 85 PR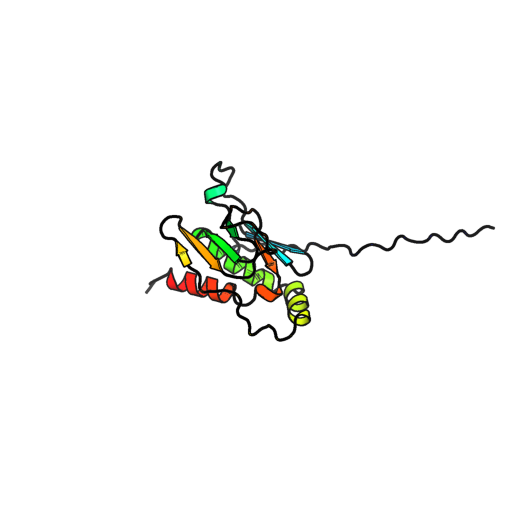O A CA 1
ATOM 633 C C . PRO A 1 85 ? -7.241 4.545 14.868 1.00 91.00 85 PRO A C 1
ATOM 635 O O . PRO A 1 85 ? -7.891 3.584 15.292 1.00 91.00 85 PRO A O 1
ATOM 638 N N . ALA A 1 86 ? -7.407 5.018 13.627 1.00 90.25 86 ALA A N 1
ATOM 639 C CA . ALA A 1 86 ? -8.348 4.453 12.662 1.00 90.25 86 ALA A CA 1
ATOM 640 C C . ALA A 1 86 ? -8.034 2.982 12.337 1.00 90.25 86 ALA A C 1
ATOM 642 O O . ALA A 1 86 ? -8.945 2.152 12.309 1.00 90.25 86 ALA A O 1
ATOM 643 N N . TYR A 1 87 ? -6.749 2.636 12.177 1.00 91.50 87 TYR A N 1
ATOM 644 C CA . TYR A 1 87 ? -6.315 1.260 11.928 1.00 91.50 87 TYR A CA 1
ATOM 645 C C . TYR A 1 87 ? -6.711 0.329 13.079 1.00 91.50 87 TYR A C 1
ATOM 647 O O . TYR A 1 87 ? -7.292 -0.735 12.848 1.00 91.50 87 TYR A O 1
ATOM 655 N N . TRP A 1 88 ? -6.454 0.741 14.322 1.00 89.19 88 TRP A N 1
ATOM 656 C CA . TRP A 1 88 ? -6.790 -0.059 15.501 1.00 89.19 88 TRP A CA 1
ATOM 657 C C . TRP A 1 88 ? -8.298 -0.221 15.670 1.00 89.19 88 TRP A C 1
ATOM 659 O O . TRP A 1 88 ? -8.780 -1.332 15.888 1.00 89.19 88 TRP A O 1
ATOM 669 N N . THR A 1 89 ? -9.057 0.858 15.475 1.00 89.94 89 THR A N 1
ATOM 670 C CA . THR A 1 89 ? -10.525 0.827 15.521 1.00 89.94 89 THR A CA 1
ATOM 671 C C . THR A 1 89 ? -11.097 -0.150 14.491 1.00 89.94 89 THR A C 1
ATOM 673 O O . THR A 1 89 ? -11.953 -0.970 14.825 1.00 89.94 89 THR A O 1
ATOM 676 N N . ALA A 1 90 ? -10.612 -0.105 13.247 1.00 88.94 90 ALA A N 1
ATOM 677 C CA . ALA A 1 90 ? -11.048 -1.017 12.192 1.00 88.94 90 ALA A CA 1
ATOM 678 C C . ALA A 1 90 ? -10.640 -2.470 12.481 1.00 88.94 90 ALA A C 1
ATOM 680 O O . ALA A 1 90 ? -11.458 -3.379 12.346 1.00 88.94 90 ALA A O 1
ATOM 681 N N . SER A 1 91 ? -9.408 -2.686 12.947 1.00 85.75 91 SER A N 1
ATOM 682 C CA . SER A 1 91 ? -8.886 -4.016 13.279 1.00 85.75 91 SER A CA 1
ATOM 683 C C . SER A 1 91 ? -9.685 -4.693 14.397 1.00 85.75 91 SER A C 1
ATOM 685 O O . SER A 1 91 ? -10.000 -5.877 14.299 1.00 85.75 91 SER A O 1
ATOM 687 N N . HIS A 1 92 ? -10.074 -3.952 15.440 1.00 86.19 92 HIS A N 1
ATOM 688 C CA . HIS A 1 92 ? -10.881 -4.497 16.536 1.00 86.19 92 HIS A CA 1
ATOM 689 C C . HIS A 1 92 ? -12.306 -4.877 16.111 1.00 86.19 92 HIS A C 1
ATOM 691 O O . HIS A 1 92 ? -12.844 -5.856 16.626 1.00 86.19 92 HIS A O 1
ATOM 697 N N . ARG A 1 93 ? -12.907 -4.161 15.149 1.00 84.50 93 ARG A N 1
ATOM 698 C CA . ARG A 1 93 ? -14.264 -4.455 14.648 1.00 84.50 93 ARG A CA 1
ATOM 699 C C . ARG A 1 93 ? -14.362 -5.784 13.897 1.00 84.50 93 ARG A C 1
ATOM 701 O O . ARG A 1 93 ? -15.411 -6.416 13.937 1.00 84.50 93 ARG A O 1
ATOM 708 N N . VAL A 1 94 ? -13.293 -6.210 13.224 1.00 78.50 94 VAL A N 1
ATOM 709 C CA . VAL A 1 94 ? -13.281 -7.436 12.399 1.00 78.50 94 VAL A CA 1
ATOM 710 C C . VAL A 1 94 ? -12.950 -8.698 13.220 1.00 78.50 94 VAL A C 1
ATOM 712 O O . VAL A 1 94 ? -13.103 -9.821 12.740 1.00 78.50 94 VAL A O 1
ATOM 715 N N . GLY A 1 95 ? -12.573 -8.551 14.494 1.00 69.81 95 GLY A N 1
ATOM 716 C CA . GLY A 1 95 ? -12.342 -9.675 15.405 1.00 69.81 95 GLY A CA 1
ATOM 717 C C . GLY A 1 95 ? -11.117 -10.530 15.043 1.00 69.81 95 GLY A C 1
ATOM 718 O O . GLY A 1 95 ? -10.183 -10.078 14.383 1.00 69.81 95 GLY A O 1
ATOM 719 N N . ARG A 1 96 ? -11.087 -11.794 15.497 1.00 58.16 96 ARG A N 1
ATOM 720 C CA . ARG A 1 96 ? -9.937 -12.716 15.354 1.00 58.16 96 ARG A CA 1
ATOM 721 C C . ARG A 1 96 ? -9.724 -13.268 13.926 1.00 58.16 96 ARG A C 1
ATOM 723 O O . ARG A 1 96 ? -9.286 -14.404 13.782 1.00 58.16 96 ARG A O 1
ATOM 730 N N . ARG A 1 97 ? -9.934 -12.473 12.872 1.00 62.25 97 ARG A N 1
ATOM 731 C CA . ARG A 1 97 ? -9.401 -12.757 11.517 1.00 62.25 97 ARG A CA 1
ATOM 732 C C . ARG A 1 97 ? -7.906 -12.446 11.364 1.00 62.25 97 ARG A C 1
ATOM 734 O O . ARG A 1 97 ? -7.305 -12.760 10.353 1.00 62.25 97 ARG A O 1
ATOM 741 N N . TRP A 1 98 ? -7.280 -11.901 12.407 1.00 55.41 98 TRP A N 1
ATOM 742 C CA . TRP A 1 98 ? -5.845 -11.592 12.532 1.00 55.41 98 TRP A CA 1
ATOM 743 C C . TRP A 1 98 ? -4.823 -12.679 12.125 1.00 55.41 98 TRP A C 1
ATOM 745 O O . TRP A 1 98 ? -3.645 -12.342 11.989 1.00 55.41 98 TRP A O 1
ATOM 755 N N . GLN A 1 99 ? -5.228 -13.950 12.012 1.00 58.03 99 GLN A N 1
ATOM 756 C CA . GLN A 1 99 ? -4.359 -15.074 11.626 1.00 58.03 99 GLN A CA 1
ATOM 757 C C . GLN A 1 99 ? -4.334 -15.307 10.116 1.00 58.03 99 GLN A C 1
ATOM 759 O O . GLN A 1 99 ? -3.359 -15.867 9.614 1.00 58.03 99 GLN A O 1
ATOM 764 N N . ASP A 1 100 ? -5.353 -14.841 9.397 1.00 66.94 100 ASP A N 1
ATOM 765 C CA . ASP A 1 100 ? -5.347 -14.873 7.946 1.00 66.94 100 ASP A CA 1
ATOM 766 C C . ASP A 1 100 ? -4.296 -13.850 7.500 1.00 66.94 100 ASP A C 1
ATOM 768 O O . ASP A 1 100 ? -4.440 -12.652 7.731 1.00 66.94 100 ASP A O 1
ATOM 772 N N . GLN A 1 101 ? -3.174 -14.320 6.950 1.00 68.75 101 GLN A N 1
ATOM 773 C CA . GLN A 1 101 ? -2.220 -13.470 6.236 1.00 68.75 101 GLN A CA 1
ATOM 774 C C . GLN A 1 101 ? -2.637 -13.480 4.773 1.00 68.75 101 GLN A C 1
ATOM 776 O O . GLN A 1 101 ? -2.245 -14.394 4.044 1.00 68.75 101 GLN A O 1
ATOM 781 N N . PRO A 1 102 ? -3.428 -12.498 4.316 1.00 80.81 102 PRO A N 1
ATOM 782 C CA . PRO A 1 102 ? -4.021 -12.579 2.994 1.00 80.81 102 PRO A CA 1
ATOM 783 C C . PRO A 1 102 ? -3.004 -12.233 1.890 1.00 80.81 102 PRO A C 1
ATOM 785 O O . PRO A 1 102 ? -3.301 -12.384 0.709 1.00 80.81 102 P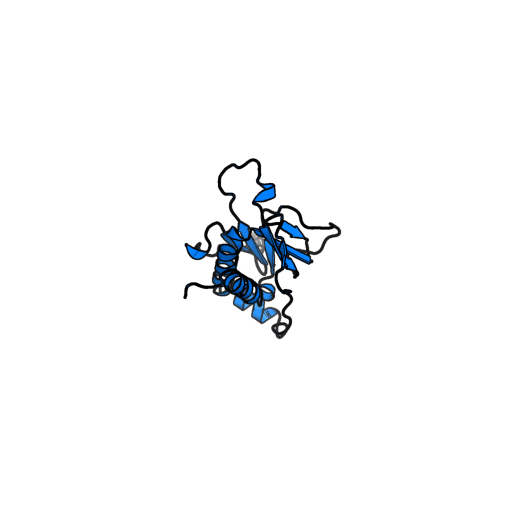RO A O 1
ATOM 788 N N . TRP A 1 103 ? -1.799 -11.788 2.272 1.00 90.50 103 TRP A N 1
ATOM 789 C CA . TRP A 1 103 ? -0.718 -11.424 1.362 1.00 90.50 103 TRP A CA 1
ATOM 790 C C . TRP A 1 103 ? 0.238 -12.584 1.100 1.00 90.50 103 TRP A C 1
ATOM 792 O O . TRP A 1 103 ? 0.927 -13.079 2.008 1.00 90.50 103 TRP A O 1
ATOM 802 N N . ALA A 1 104 ? 0.344 -12.947 -0.174 1.00 90.19 104 ALA A N 1
ATOM 803 C CA . ALA A 1 104 ? 1.347 -13.875 -0.664 1.00 90.19 104 ALA A CA 1
ATOM 804 C C . ALA A 1 104 ? 2.765 -13.268 -0.590 1.00 90.19 104 ALA A C 1
ATOM 806 O O . ALA A 1 104 ? 2.926 -12.045 -0.489 1.00 90.19 104 ALA A O 1
ATOM 807 N N . PRO A 1 105 ? 3.820 -14.102 -0.648 1.00 90.19 105 PRO A N 1
ATOM 808 C CA . PRO A 1 105 ? 5.173 -13.623 -0.895 1.00 90.19 105 PRO A CA 1
ATOM 809 C C . PRO A 1 105 ? 5.241 -12.763 -2.168 1.00 90.19 105 PRO A C 1
ATOM 811 O O . PRO A 1 105 ? 4.610 -13.109 -3.170 1.00 90.19 105 PRO A O 1
ATOM 814 N N . PRO A 1 106 ? 5.989 -11.652 -2.142 1.00 92.00 106 PRO A N 1
ATOM 815 C CA . PRO A 1 106 ? 6.090 -10.761 -3.286 1.00 92.00 106 PRO A CA 1
ATOM 816 C C . PRO A 1 106 ? 6.948 -11.384 -4.399 1.00 92.00 106 PRO A C 1
ATOM 818 O O . PRO A 1 106 ? 7.952 -12.042 -4.122 1.00 92.00 106 PRO A O 1
ATOM 821 N N . ARG A 1 107 ? 6.569 -11.151 -5.660 1.00 92.50 107 ARG A N 1
ATOM 822 C CA . ARG A 1 107 ? 7.304 -11.591 -6.856 1.00 92.50 107 ARG A CA 1
ATOM 823 C C . ARG A 1 107 ? 7.866 -10.371 -7.575 1.00 92.50 107 ARG A C 1
ATOM 825 O O . ARG A 1 107 ? 7.090 -9.563 -8.079 1.00 92.50 107 ARG A O 1
ATOM 832 N N . LEU A 1 108 ? 9.190 -10.249 -7.627 1.00 91.94 108 LEU A N 1
ATOM 833 C CA . LEU A 1 108 ? 9.850 -9.247 -8.463 1.00 91.94 108 LEU A CA 1
ATOM 834 C C . LEU A 1 108 ? 9.878 -9.752 -9.902 1.00 91.94 108 LEU A C 1
ATOM 836 O O . LEU A 1 108 ? 10.299 -10.882 -10.156 1.00 91.94 108 LEU A O 1
ATOM 840 N N . ASP A 1 109 ? 9.424 -8.921 -10.824 1.00 90.25 109 ASP A N 1
ATOM 841 C CA . ASP A 1 109 ? 9.559 -9.170 -12.246 1.00 90.25 109 ASP A CA 1
ATOM 842 C C . ASP A 1 109 ? 10.853 -8.502 -12.753 1.00 90.25 109 ASP A C 1
ATOM 844 O O . ASP A 1 109 ? 11.038 -7.293 -12.562 1.00 90.25 109 ASP A O 1
ATOM 848 N N . PRO A 1 110 ? 11.808 -9.274 -13.302 1.00 86.12 110 PRO A N 1
ATOM 849 C CA . PRO A 1 110 ? 13.111 -8.740 -13.681 1.00 86.12 110 PRO A CA 1
ATOM 850 C C . PRO A 1 110 ? 13.034 -7.782 -14.874 1.00 86.12 110 PRO A C 1
ATOM 852 O O . PRO A 1 110 ? 13.906 -6.918 -14.986 1.00 86.12 110 PRO A O 1
ATOM 855 N N . ASP A 1 111 ? 12.004 -7.908 -15.717 1.00 86.19 111 ASP A N 1
ATOM 856 C CA . ASP A 1 111 ? 11.910 -7.185 -16.985 1.00 86.19 111 ASP A CA 1
ATOM 857 C C . ASP A 1 111 ? 11.365 -5.767 -16.794 1.00 86.19 111 ASP A C 1
ATOM 859 O O . ASP A 1 111 ? 11.915 -4.807 -17.335 1.00 86.19 111 ASP A O 1
ATOM 863 N N . ASP A 1 112 ? 10.303 -5.609 -15.998 1.00 86.19 112 ASP A N 1
ATOM 864 C CA . ASP A 1 112 ? 9.687 -4.300 -15.742 1.00 86.19 112 ASP A CA 1
ATOM 865 C C . ASP A 1 112 ? 10.091 -3.674 -14.397 1.00 86.19 112 ASP A C 1
ATOM 867 O O . ASP A 1 112 ? 9.783 -2.506 -14.157 1.00 86.19 112 ASP A O 1
ATOM 871 N N . ARG A 1 113 ? 10.821 -4.415 -13.546 1.00 90.00 113 ARG A N 1
ATOM 872 C CA . ARG A 1 113 ? 11.251 -4.001 -12.198 1.00 90.00 113 ARG A CA 1
ATOM 873 C C . ARG A 1 113 ? 10.087 -3.702 -11.245 1.00 90.00 113 ARG A C 1
ATOM 875 O O . ARG A 1 113 ? 10.261 -2.956 -10.278 1.00 90.00 113 ARG A O 1
ATOM 882 N N . PHE A 1 114 ? 8.917 -4.304 -11.471 1.00 91.94 114 PHE A N 1
ATOM 883 C CA . PHE A 1 114 ? 7.791 -4.246 -10.543 1.00 91.94 114 PHE A CA 1
ATOM 884 C C . PHE A 1 114 ? 7.795 -5.419 -9.565 1.00 91.94 114 PHE A C 1
ATOM 886 O O . PHE A 1 114 ? 7.978 -6.586 -9.912 1.00 91.94 114 PHE A O 1
ATOM 893 N N . LEU A 1 115 ? 7.513 -5.091 -8.312 1.00 93.81 115 LEU A N 1
ATOM 894 C CA . LEU A 1 115 ? 7.219 -6.018 -7.240 1.00 93.81 115 LEU A CA 1
ATOM 895 C C . LEU A 1 115 ? 5.710 -6.253 -7.166 1.00 93.81 115 LEU A C 1
ATOM 897 O O . LEU A 1 115 ? 4.956 -5.356 -6.787 1.00 93.81 115 LEU A O 1
ATOM 901 N N . TYR A 1 116 ? 5.271 -7.465 -7.491 1.00 95.00 116 TYR A N 1
ATOM 902 C CA . TYR A 1 116 ? 3.868 -7.864 -7.448 1.00 95.00 116 TYR A CA 1
ATOM 903 C C . TYR A 1 116 ? 3.528 -8.571 -6.139 1.00 95.00 116 TYR A C 1
ATOM 905 O O . TYR A 1 116 ? 4.181 -9.544 -5.757 1.00 95.00 116 TYR A O 1
ATOM 913 N N . LEU A 1 117 ? 2.469 -8.109 -5.476 1.00 94.38 117 LEU A N 1
ATOM 914 C CA . LEU A 1 117 ? 1.928 -8.685 -4.251 1.00 94.38 117 LEU A CA 1
ATOM 915 C C . LEU A 1 117 ? 0.486 -9.120 -4.479 1.00 94.38 117 LEU A C 1
ATOM 917 O O . LEU A 1 117 ? -0.385 -8.288 -4.732 1.00 94.38 117 LEU A O 1
ATOM 921 N N . ALA A 1 118 ? 0.235 -10.423 -4.354 1.00 93.25 118 ALA A N 1
ATOM 922 C CA . ALA A 1 118 ? -1.119 -10.958 -4.382 1.00 93.25 118 ALA A CA 1
ATOM 923 C C . ALA A 1 118 ? -1.772 -10.825 -3.000 1.00 93.25 118 ALA A C 1
ATOM 925 O O . ALA A 1 118 ? -1.156 -11.165 -1.986 1.00 93.25 118 ALA A O 1
ATOM 926 N N . GLY A 1 119 ? -3.010 -10.338 -2.979 1.00 91.19 119 GLY A N 1
ATOM 927 C CA . GLY A 1 119 ? -3.795 -10.112 -1.771 1.00 91.19 119 GLY A CA 1
ATOM 928 C C . GLY A 1 119 ? -4.989 -9.177 -2.002 1.00 91.19 119 GLY A C 1
ATOM 929 O O . GLY A 1 119 ? -5.239 -8.745 -3.130 1.00 91.19 119 GLY A O 1
ATOM 930 N N . PRO A 1 120 ? -5.756 -8.871 -0.946 1.00 89.44 120 PRO A N 1
ATOM 931 C CA . PRO A 1 120 ? -6.967 -8.067 -1.019 1.00 89.44 120 PRO A CA 1
ATOM 932 C C . PRO A 1 120 ? -6.604 -6.592 -1.216 1.00 89.44 120 PRO A C 1
ATOM 934 O O . PRO A 1 120 ? -6.271 -5.869 -0.279 1.00 89.44 120 PRO A O 1
ATOM 937 N N . CYS A 1 121 ? -6.658 -6.140 -2.466 1.00 90.00 121 CYS A N 1
ATOM 938 C CA . CYS A 1 121 ? -6.487 -4.739 -2.829 1.00 90.00 121 CYS A CA 1
ATOM 939 C C . CYS A 1 121 ? -7.627 -4.307 -3.745 1.00 90.00 121 CYS A C 1
ATOM 941 O O . CYS A 1 121 ? -7.818 -4.881 -4.813 1.00 90.00 121 CYS A O 1
ATOM 943 N N . GLY A 1 122 ? -8.386 -3.297 -3.331 1.00 87.38 122 GLY A N 1
ATOM 944 C CA . GLY A 1 122 ? -9.574 -2.831 -4.037 1.00 87.38 122 GLY A CA 1
ATOM 945 C C . GLY A 1 122 ? -10.7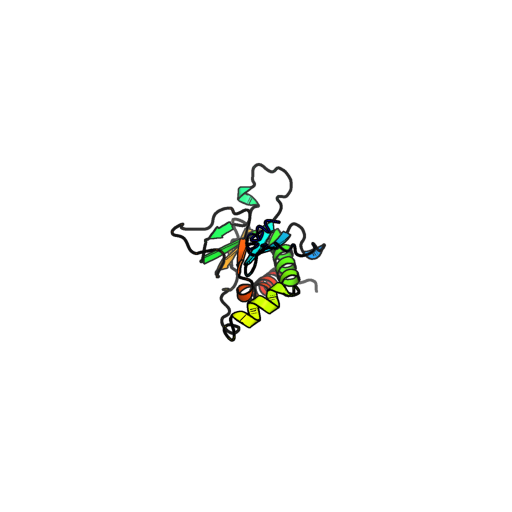56 -3.792 -3.990 1.00 87.38 122 GLY A C 1
ATOM 946 O O . GLY A 1 122 ? -10.673 -4.927 -3.520 1.00 87.38 122 GLY A O 1
ATOM 947 N N . LYS A 1 123 ? -11.898 -3.298 -4.470 1.00 87.00 123 LYS A N 1
ATOM 948 C CA . LYS A 1 123 ? -13.112 -4.099 -4.619 1.00 87.00 123 LYS A CA 1
ATOM 949 C C . LYS A 1 123 ? -12.936 -5.031 -5.825 1.00 87.00 123 LYS A C 1
ATOM 951 O O . LYS A 1 123 ? -12.576 -4.519 -6.878 1.00 87.00 123 LYS A O 1
ATOM 956 N N . PRO A 1 124 ? -13.198 -6.344 -5.703 1.00 86.69 124 PRO A N 1
ATOM 957 C CA . PRO A 1 124 ? -13.168 -7.245 -6.850 1.00 86.69 124 PRO A CA 1
ATOM 958 C C . PRO A 1 124 ? -14.079 -6.745 -7.974 1.00 86.69 124 PRO A C 1
ATOM 960 O O . PRO A 1 124 ? -15.209 -6.322 -7.712 1.00 86.69 124 PRO A O 1
ATOM 963 N N . ASP A 1 125 ? -13.587 -6.822 -9.203 1.00 86.06 125 ASP A N 1
ATOM 964 C CA . ASP A 1 125 ? -14.346 -6.564 -10.420 1.00 86.06 125 ASP A CA 1
ATOM 965 C C . ASP A 1 125 ? -13.999 -7.603 -11.500 1.00 86.06 125 ASP A C 1
ATOM 967 O O . ASP A 1 125 ? -13.164 -8.488 -11.291 1.00 86.06 125 ASP A O 1
ATOM 971 N N . ASP A 1 126 ? -14.670 -7.510 -12.648 1.00 85.81 126 ASP A N 1
ATOM 972 C CA . ASP A 1 126 ? -14.490 -8.446 -13.763 1.00 85.81 126 ASP A CA 1
ATOM 973 C C . ASP A 1 126 ? -13.265 -8.109 -14.635 1.00 85.81 126 ASP A C 1
ATOM 975 O O . ASP A 1 126 ? -13.027 -8.751 -15.662 1.00 85.81 126 ASP A O 1
ATOM 979 N N . THR A 1 127 ? -12.469 -7.099 -14.264 1.00 84.31 127 THR A N 1
ATOM 980 C CA . THR A 1 127 ? -11.321 -6.685 -15.068 1.00 84.31 127 THR A CA 1
ATOM 981 C C . THR A 1 127 ? -10.121 -7.592 -14.817 1.00 84.31 127 THR A C 1
ATOM 983 O O . THR A 1 127 ? -9.702 -7.873 -13.691 1.00 84.31 127 THR A O 1
ATOM 986 N N . ALA A 1 128 ? -9.549 -8.095 -15.911 1.00 86.00 128 ALA A N 1
ATOM 987 C CA . ALA A 1 128 ? -8.407 -8.991 -15.849 1.00 86.00 128 ALA A CA 1
ATOM 988 C C . ALA A 1 128 ? -7.077 -8.236 -15.973 1.00 86.00 128 ALA A C 1
ATOM 990 O O . ALA A 1 128 ? -6.801 -7.535 -16.959 1.00 86.00 128 ALA A O 1
ATOM 991 N N . GLY A 1 129 ? -6.201 -8.502 -15.007 1.00 88.62 129 GLY A N 1
ATOM 992 C CA . GLY A 1 129 ? -4.791 -8.143 -15.033 1.00 88.62 129 GLY A CA 1
ATOM 993 C C . GLY A 1 129 ? -4.468 -6.791 -14.407 1.00 88.62 129 GLY A C 1
ATOM 994 O O . GLY A 1 129 ? -5.329 -5.973 -14.108 1.00 88.62 129 GLY A O 1
ATOM 995 N N . TYR A 1 130 ? -3.171 -6.567 -14.238 1.00 90.25 130 TYR A N 1
ATOM 996 C CA . TYR A 1 130 ? -2.623 -5.363 -13.630 1.00 90.25 130 TYR A CA 1
ATOM 997 C C . TYR A 1 130 ? -2.751 -4.159 -14.572 1.00 90.25 130 TYR A C 1
ATOM 999 O O . TYR A 1 130 ? -2.400 -4.253 -15.752 1.00 90.25 130 TYR A O 1
ATOM 1007 N N . ARG A 1 131 ? -3.256 -3.029 -14.066 1.00 90.31 131 ARG A N 1
ATOM 1008 C CA . ARG A 1 131 ? -3.356 -1.751 -14.794 1.00 90.31 131 ARG A CA 1
ATOM 1009 C C . ARG A 1 131 ? -2.808 -0.597 -13.958 1.00 90.31 131 ARG A C 1
ATOM 1011 O O . ARG A 1 131 ? -2.960 -0.657 -12.739 1.00 90.31 131 ARG A O 1
ATOM 1018 N N . PRO A 1 132 ? -2.201 0.435 -14.571 1.00 89.88 132 PRO A N 1
ATOM 1019 C CA . PRO A 1 132 ? -1.787 1.640 -13.859 1.00 89.88 132 PRO A CA 1
ATOM 1020 C C . PRO A 1 132 ? -2.932 2.220 -13.024 1.00 89.88 132 PRO A C 1
ATOM 1022 O O . PRO A 1 132 ? -4.062 2.348 -13.495 1.00 89.88 132 PRO A O 1
ATOM 1025 N N . ALA A 1 133 ? -2.639 2.551 -11.773 1.00 88.69 133 ALA A N 1
ATOM 1026 C CA . ALA A 1 133 ? -3.594 3.069 -10.814 1.00 88.69 133 ALA A CA 1
ATOM 1027 C C . ALA A 1 133 ? -2.965 4.223 -10.033 1.00 88.69 133 ALA A C 1
ATOM 1029 O O . ALA A 1 133 ? -1.830 4.151 -9.577 1.00 88.69 133 ALA A O 1
ATOM 1030 N N . TYR A 1 134 ? -3.727 5.295 -9.832 1.00 85.62 134 TYR A N 1
ATOM 1031 C CA . TYR A 1 134 ? -3.280 6.419 -9.003 1.00 85.62 134 TYR A CA 1
ATOM 1032 C C . TYR A 1 134 ? -3.382 6.131 -7.506 1.00 85.62 134 TYR A C 1
ATOM 1034 O O . TYR A 1 134 ? -2.712 6.780 -6.704 1.00 85.62 134 TYR A O 1
ATOM 1042 N N . HIS A 1 135 ? -4.229 5.171 -7.137 1.00 89.94 135 HIS A N 1
ATOM 1043 C CA . HIS A 1 135 ? -4.520 4.830 -5.756 1.00 89.94 135 HIS A CA 1
ATOM 1044 C C . HIS A 1 135 ? -4.509 3.316 -5.591 1.00 89.94 135 HIS A C 1
ATOM 1046 O O . HIS A 1 135 ? -5.070 2.592 -6.414 1.00 89.94 135 HIS A O 1
ATOM 1052 N N . LEU A 1 136 ? -3.915 2.857 -4.495 1.00 93.69 136 LEU A N 1
ATOM 1053 C CA . LEU A 1 136 ? -4.023 1.484 -4.029 1.00 93.69 136 LEU A CA 1
ATOM 1054 C C . LEU A 1 136 ? -4.967 1.456 -2.822 1.00 93.69 136 LEU A C 1
ATOM 1056 O O . LEU A 1 136 ? -4.547 1.791 -1.712 1.00 93.69 136 LEU A O 1
ATOM 1060 N N . PRO A 1 137 ? -6.250 1.116 -3.023 1.00 94.56 137 PRO A N 1
ATOM 1061 C CA . PRO A 1 137 ? -7.194 0.946 -1.928 1.00 94.56 137 PRO A CA 1
ATOM 1062 C C . PRO A 1 137 ? -6.926 -0.367 -1.185 1.00 94.56 137 PRO A C 1
ATOM 1064 O O . PRO A 1 137 ? -6.982 -1.446 -1.775 1.00 94.56 137 PRO A O 1
ATOM 1067 N N . ILE A 1 138 ? -6.670 -0.300 0.118 1.00 94.06 138 ILE A N 1
ATOM 1068 C CA . ILE A 1 138 ? -6.486 -1.482 0.971 1.00 94.06 138 ILE A CA 1
ATOM 1069 C C . ILE A 1 138 ? -7.313 -1.301 2.238 1.00 94.06 138 ILE A C 1
ATOM 1071 O O . ILE A 1 138 ? -7.254 -0.252 2.882 1.00 94.06 138 ILE A O 1
ATOM 1075 N N . ALA A 1 139 ? -8.108 -2.306 2.606 1.00 92.31 139 ALA A N 1
ATOM 1076 C CA . ALA A 1 139 ? -8.861 -2.242 3.851 1.00 92.31 139 ALA A CA 1
ATOM 1077 C C . ALA A 1 139 ? -7.888 -2.225 5.038 1.00 92.31 139 ALA A C 1
ATOM 1079 O O . ALA A 1 139 ? -6.922 -2.984 5.073 1.00 92.31 139 ALA A O 1
ATOM 1080 N N . LEU A 1 140 ? -8.143 -1.373 6.032 1.00 92.44 140 LEU A N 1
ATOM 1081 C CA . LEU A 1 140 ? -7.271 -1.227 7.200 1.00 92.44 140 LEU A CA 1
ATOM 1082 C C . LEU A 1 140 ? -6.955 -2.567 7.895 1.00 92.44 140 LEU A C 1
ATOM 1084 O O . LEU A 1 140 ? -5.785 -2.782 8.209 1.00 92.44 140 LEU A O 1
ATOM 1088 N N . PRO A 1 141 ? -7.917 -3.495 8.096 1.00 89.62 141 PRO A N 1
ATOM 1089 C CA . PRO A 1 141 ? -7.626 -4.806 8.683 1.00 89.62 141 PRO A CA 1
ATOM 1090 C C . PRO A 1 141 ? -6.658 -5.651 7.842 1.00 89.62 141 PRO A C 1
ATOM 1092 O O . PRO A 1 141 ? -5.868 -6.414 8.398 1.00 89.62 141 PRO A O 1
ATOM 1095 N N . ASP A 1 142 ? -6.680 -5.475 6.519 1.00 89.88 142 ASP A N 1
ATOM 1096 C CA . ASP A 1 142 ? -5.853 -6.228 5.578 1.00 89.88 142 ASP A CA 1
ATOM 1097 C C . ASP A 1 142 ? -4.427 -5.677 5.479 1.00 89.88 142 ASP A C 1
ATOM 1099 O O . ASP A 1 142 ? -3.554 -6.348 4.943 1.00 89.88 142 ASP A O 1
ATOM 1103 N N . LEU A 1 143 ? -4.123 -4.496 6.034 1.00 91.31 143 LEU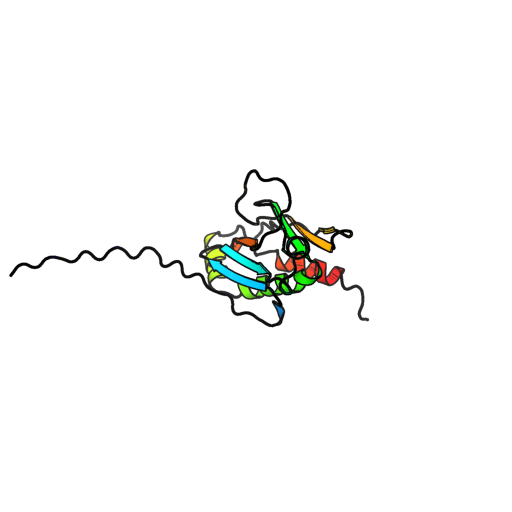 A N 1
ATOM 1104 C CA . LEU A 1 143 ? -2.743 -3.983 6.076 1.00 91.31 143 LEU A CA 1
ATOM 1105 C C . LEU A 1 143 ? -1.807 -4.887 6.881 1.00 91.31 143 LEU A C 1
ATOM 1107 O O . LEU A 1 143 ? -0.589 -4.882 6.684 1.00 91.31 143 LEU A O 1
ATOM 1111 N N . ARG A 1 144 ? -2.363 -5.691 7.788 1.00 85.12 144 ARG A N 1
ATOM 1112 C CA . ARG A 1 144 ? -1.595 -6.632 8.591 1.00 85.12 144 ARG A CA 1
ATOM 1113 C C . ARG A 1 144 ? -0.966 -7.704 7.690 1.00 85.12 144 ARG A C 1
ATOM 1115 O O . ARG A 1 144 ? -1.626 -8.352 6.890 1.00 85.12 144 ARG A O 1
ATOM 1122 N N . GLY A 1 145 ? 0.342 -7.907 7.831 1.00 85.88 145 GLY A N 1
ATOM 1123 C CA . GLY A 1 145 ? 1.113 -8.855 7.014 1.00 85.88 145 GLY A CA 1
ATOM 1124 C C . GLY A 1 145 ? 1.791 -8.220 5.800 1.00 85.88 145 GLY A C 1
ATOM 1125 O O . GLY A 1 145 ? 2.910 -8.614 5.473 1.00 85.88 145 GLY A O 1
ATOM 1126 N N . LEU A 1 146 ? 1.211 -7.169 5.213 1.00 90.75 146 LEU A N 1
ATOM 1127 C CA . LEU A 1 146 ? 1.839 -6.424 4.122 1.00 90.75 146 LEU A CA 1
ATOM 1128 C C . LEU A 1 146 ? 3.236 -5.860 4.472 1.00 90.75 146 LEU A C 1
ATOM 1130 O O . LEU A 1 146 ? 4.173 -6.120 3.712 1.00 90.75 146 LEU A O 1
ATOM 1134 N N . PRO A 1 147 ? 3.459 -5.176 5.618 1.00 89.06 147 PRO A N 1
ATOM 1135 C CA . PRO A 1 147 ? 4.788 -4.650 5.940 1.00 89.06 147 PRO A CA 1
ATOM 1136 C C . PRO A 1 147 ? 5.806 -5.765 6.196 1.00 89.06 147 PRO A C 1
ATOM 1138 O O . PRO A 1 147 ? 6.990 -5.582 5.925 1.00 89.06 147 PRO A O 1
ATOM 1141 N N . ILE A 1 148 ? 5.362 -6.937 6.666 1.00 88.06 148 ILE A N 1
ATOM 1142 C CA . ILE A 1 148 ? 6.225 -8.110 6.861 1.00 88.06 148 ILE A CA 1
ATOM 1143 C C . ILE A 1 148 ? 6.716 -8.613 5.499 1.00 88.06 148 ILE A C 1
ATOM 1145 O O . ILE A 1 148 ? 7.916 -8.817 5.323 1.00 88.06 148 ILE A O 1
ATOM 1149 N N . ARG A 1 149 ? 5.809 -8.764 4.523 1.00 91.56 149 ARG A N 1
ATOM 1150 C CA . ARG A 1 149 ? 6.142 -9.204 3.158 1.00 91.56 149 ARG A CA 1
ATOM 1151 C C . ARG A 1 149 ? 7.070 -8.222 2.447 1.00 91.56 149 ARG A C 1
ATOM 1153 O O . ARG A 1 149 ? 8.080 -8.648 1.892 1.00 91.56 149 ARG A O 1
ATOM 1160 N N . LEU A 1 150 ? 6.768 -6.926 2.522 1.00 91.44 150 LEU A N 1
ATOM 1161 C CA . LEU A 1 150 ? 7.605 -5.881 1.929 1.00 91.44 150 LEU A CA 1
ATOM 1162 C C . LEU A 1 150 ? 8.994 -5.848 2.578 1.00 91.44 150 LEU A C 1
ATOM 1164 O O . LEU A 1 150 ? 9.998 -5.901 1.879 1.00 91.44 150 LEU A O 1
ATOM 1168 N N . THR A 1 151 ? 9.075 -5.852 3.911 1.00 88.94 151 THR A N 1
ATOM 1169 C CA . THR A 1 151 ? 10.366 -5.820 4.620 1.00 88.94 151 THR A CA 1
ATOM 1170 C C . THR A 1 151 ? 11.208 -7.064 4.332 1.00 88.94 151 THR A C 1
ATOM 1172 O O . THR A 1 151 ? 12.421 -6.953 4.171 1.00 88.94 151 THR A O 1
ATOM 1175 N N . ALA A 1 152 ? 10.590 -8.246 4.244 1.00 89.19 152 ALA A N 1
ATOM 1176 C CA . ALA A 1 152 ? 11.290 -9.479 3.888 1.00 89.19 152 ALA A CA 1
ATOM 1177 C C . ALA A 1 152 ? 11.919 -9.393 2.489 1.00 89.19 152 ALA A C 1
ATOM 1179 O O . ALA A 1 152 ? 13.083 -9.751 2.325 1.00 89.19 152 ALA A O 1
ATOM 1180 N N . HIS A 1 153 ? 11.185 -8.857 1.510 1.00 89.00 153 HIS A N 1
ATOM 1181 C CA . HIS A 1 153 ? 11.720 -8.622 0.171 1.00 89.00 153 HIS A CA 1
ATOM 1182 C C . HIS A 1 153 ? 12.869 -7.615 0.173 1.00 89.00 153 HIS A C 1
ATOM 1184 O O . HIS A 1 153 ? 13.930 -7.910 -0.363 1.00 89.00 153 HIS A O 1
ATOM 1190 N N . LEU A 1 154 ? 12.696 -6.467 0.833 1.00 90.06 154 LEU A N 1
ATOM 1191 C CA . LEU A 1 154 ? 13.719 -5.419 0.886 1.00 90.06 154 LEU A CA 1
ATOM 1192 C C . LEU A 1 154 ? 15.025 -5.905 1.534 1.00 90.06 154 LEU A C 1
ATOM 1194 O O . LEU A 1 154 ? 16.112 -5.521 1.107 1.00 90.06 154 LEU A O 1
ATOM 1198 N N . ARG A 1 155 ? 14.931 -6.789 2.534 1.00 89.31 155 ARG A N 1
ATOM 1199 C CA . ARG A 1 155 ? 16.100 -7.449 3.134 1.00 89.31 155 ARG A CA 1
ATOM 1200 C C . ARG A 1 155 ? 16.754 -8.441 2.176 1.00 89.31 155 ARG A C 1
ATOM 1202 O O . ARG A 1 155 ? 17.971 -8.437 2.066 1.00 89.31 155 ARG A O 1
ATOM 1209 N N . ALA A 1 156 ? 15.970 -9.252 1.466 1.00 84.31 156 ALA A N 1
ATOM 1210 C CA . ALA A 1 156 ? 16.495 -10.200 0.480 1.00 84.31 156 ALA A CA 1
ATOM 1211 C C . ALA A 1 156 ? 17.138 -9.503 -0.736 1.00 84.31 156 ALA A C 1
ATOM 1213 O O . ALA A 1 156 ? 18.106 -10.009 -1.293 1.00 84.31 156 ALA A O 1
ATOM 1214 N N . ALA A 1 157 ? 16.623 -8.334 -1.124 1.00 76.06 157 ALA A N 1
ATOM 1215 C CA . ALA A 1 157 ? 17.154 -7.507 -2.207 1.00 76.06 157 ALA A CA 1
ATOM 1216 C C . ALA A 1 157 ? 18.427 -6.731 -1.819 1.00 76.06 157 ALA A C 1
ATOM 1218 O O . ALA A 1 157 ? 19.082 -6.167 -2.692 1.00 76.06 157 ALA A O 1
ATOM 1219 N N . THR A 1 158 ? 18.796 -6.723 -0.532 1.00 65.62 158 THR A N 1
ATOM 1220 C CA . THR A 1 158 ? 20.038 -6.125 -0.024 1.00 65.62 158 THR A CA 1
ATOM 1221 C C . THR A 1 158 ? 21.003 -7.228 0.446 1.00 65.62 158 THR A C 1
ATOM 1223 O O . THR A 1 158 ? 21.197 -7.382 1.654 1.00 65.62 158 THR A O 1
ATOM 1226 N N . PRO A 1 159 ? 21.592 -8.043 -0.451 1.00 50.97 159 PRO A N 1
ATOM 1227 C CA . PRO A 1 159 ? 22.660 -8.949 -0.054 1.00 50.97 159 PRO A CA 1
ATOM 1228 C C . PRO A 1 159 ? 23.944 -8.129 0.184 1.00 50.97 159 PRO A C 1
ATOM 1230 O O . PRO A 1 159 ? 24.447 -7.483 -0.728 1.00 50.97 159 PRO A O 1
ATOM 1233 N N . ASP A 1 160 ? 24.425 -8.140 1.428 1.00 45.12 160 ASP A N 1
ATOM 1234 C CA . ASP A 1 160 ? 25.697 -7.599 1.937 1.00 45.12 160 ASP A CA 1
ATOM 1235 C C . ASP A 1 160 ? 26.000 -6.088 1.813 1.00 45.12 160 ASP A C 1
ATOM 1237 O O . ASP A 1 160 ? 26.468 -5.557 0.808 1.00 45.12 160 ASP A O 1
ATOM 1241 N N . ARG A 1 161 ? 25.904 -5.416 2.969 1.00 45.28 161 ARG A N 1
ATOM 1242 C CA . ARG A 1 161 ? 27.007 -4.585 3.475 1.00 45.28 161 ARG A CA 1
ATOM 1243 C C . ARG A 1 161 ? 27.582 -5.280 4.712 1.00 45.28 161 ARG A C 1
ATOM 1245 O O . ARG A 1 161 ? 27.131 -5.001 5.824 1.00 45.28 161 ARG A O 1
ATOM 1252 N N . VAL A 1 162 ? 28.535 -6.181 4.500 1.00 40.38 162 VAL A N 1
ATOM 1253 C CA . VAL A 1 162 ? 29.515 -6.625 5.502 1.00 40.38 162 VAL A CA 1
ATOM 1254 C C . VAL A 1 162 ? 30.894 -6.345 4.932 1.00 40.38 162 VAL A C 1
ATOM 1256 O O . VAL A 1 162 ? 31.083 -6.616 3.727 1.00 40.38 162 VAL A O 1
#

Secondary structure (DSSP, 8-state):
-----------------EEEPP-GGGTTEEEEEETTEEEEEE--SSS-TTHHHHS-EEETTTEEEEETTTHHHHHHHHHHHTTSHHHHHHHHHH-TTTT---PPPPEE-TTT-EEEEES--S---S--S-EE-SEEEEEGGGGTTHHHHHHHHHHHT-----

Foldseek 3Di:
DDDDDDDDPPDDPPQPFAWQDDDVQLPQWTWTDGQQKIKIFGHDPPPDPVLFLQFKWDQAQWWIKHAPVNLRNVLVNLVSLCVDPSLVVNQVVVPPPLVPLQWDQWDQDPPSRIIIITGHWHHHDPDDDIGGDRITMDGSNNSRNVSVNSVVVVVVVDDDPD

Radius of gyration: 19.05 Å; chains: 1; bounding box: 77×49×39 Å

Organism: NCBI:txid2576905